Protein AF-A0A9P8F0N5-F1 (afdb_monomer_lite)

Radius of gyration: 27.45 Å; chains: 1; bounding box: 75×26×81 Å

Foldseek 3Di:
DVVVVDDDDDDDDDDPDPDDDDDPPFDKDKDKDWDADPVVRDIDIFIFDIDGVVLVVLLVQDDQDPVCNVSHDPVQVVCVVVVHDRVNVVSVVVVVVRCCVRVVVRVVVVVCVVVVNPVDPPCPVVVVVVVVVVVVVVVVVVPD

Secondary structure (DSSP, 8-state):
-HHHHSPPPP---------PPPPTT--EE--EEEEEETTTTEEEEEEPPPEEHHHHHHHHSPPPBTTBGGGS-HHHHHHHHTTPPPHHHHHHHHHHHHHHHHHHHHHHHHHHHHTTTTSS-TTHHHHHHHHHHHHHHHHHTT--

Sequence (144 aa):
AAKELFAAGPKPDEPKSDVVEPDADEETTLFAIYLHDPIHSLSFSSLSQSFPAQWAQWLDASSPNPEDPDTLPDSIREIVESGGIDPREWVSEWIQDTLNLAIGVVAQRYVAKRMGVGEGGIGKGKARQRAEETDAAGEAARAI

InterPro domains:
  IPR018814 Maintenance of telomere capping protein 1 [PF10310] (3-117)
  IPR018814 Maintenance of telomere capping protein 1 [PTHR28265] (16-143)

Structure (mmCIF, N/CA/C/O backbone):
data_AF-A0A9P8F0N5-F1
#
_entry.id   AF-A0A9P8F0N5-F1
#
loop_
_atom_site.group_PDB
_atom_site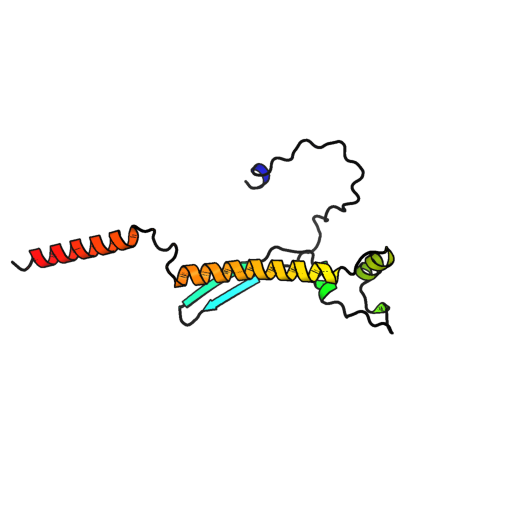.id
_atom_site.type_symbol
_atom_site.label_atom_id
_atom_site.label_alt_id
_atom_site.label_comp_id
_atom_site.label_asym_id
_atom_site.label_entity_id
_atom_site.label_seq_id
_atom_site.pdbx_PDB_ins_code
_atom_site.Cartn_x
_atom_site.Cartn_y
_atom_site.Cartn_z
_atom_site.occupancy
_atom_site.B_iso_or_equiv
_atom_site.auth_seq_id
_atom_site.auth_comp_id
_atom_site.auth_asym_id
_atom_site.auth_atom_id
_atom_site.pdbx_PDB_model_num
ATOM 1 N N . ALA A 1 1 ? 22.846 1.679 10.434 1.00 48.09 1 ALA A N 1
ATOM 2 C CA . ALA A 1 1 ? 22.717 2.631 9.310 1.00 48.09 1 ALA A CA 1
ATOM 3 C C . ALA A 1 1 ? 21.500 3.543 9.486 1.00 48.09 1 ALA A C 1
ATOM 5 O O . ALA A 1 1 ? 21.705 4.693 9.825 1.00 48.09 1 ALA A O 1
ATOM 6 N N . ALA A 1 2 ? 20.251 3.064 9.372 1.00 44.72 2 ALA A N 1
ATOM 7 C CA . ALA A 1 2 ? 19.064 3.933 9.503 1.00 44.72 2 ALA A CA 1
ATOM 8 C C . ALA A 1 2 ? 18.907 4.599 10.888 1.00 44.72 2 ALA A C 1
ATOM 10 O O . ALA A 1 2 ? 18.559 5.769 10.973 1.00 44.72 2 ALA A O 1
ATOM 11 N N . LYS A 1 3 ? 19.240 3.888 11.973 1.00 49.31 3 LYS A N 1
ATOM 12 C CA . LYS A 1 3 ? 19.121 4.400 13.352 1.00 49.31 3 LYS A CA 1
ATOM 13 C C . LYS A 1 3 ? 20.077 5.561 13.682 1.00 49.31 3 LYS A C 1
ATOM 15 O O . LYS A 1 3 ? 19.851 6.264 14.653 1.00 49.31 3 LYS A O 1
ATOM 20 N N . GLU A 1 4 ? 21.115 5.775 12.871 1.00 60.03 4 GLU A N 1
ATOM 21 C CA . GLU A 1 4 ? 22.050 6.905 13.020 1.00 60.03 4 GLU A CA 1
ATOM 22 C C . GLU A 1 4 ? 21.672 8.118 12.157 1.00 60.03 4 GLU A C 1
ATOM 24 O O . GLU A 1 4 ? 22.187 9.208 12.376 1.00 60.03 4 GLU A O 1
ATOM 29 N N . LEU A 1 5 ? 20.748 7.952 11.202 1.00 65.56 5 LEU A N 1
ATOM 30 C CA . LEU A 1 5 ? 20.188 9.063 10.421 1.00 65.56 5 LEU A CA 1
ATOM 31 C C . LEU A 1 5 ? 19.144 9.866 11.208 1.00 65.56 5 LEU A C 1
ATOM 33 O O . LEU A 1 5 ? 18.893 11.023 10.883 1.00 65.56 5 LEU A O 1
ATOM 37 N N . PHE A 1 6 ? 18.559 9.267 12.245 1.00 77.94 6 PHE A N 1
ATOM 38 C CA . PHE A 1 6 ? 17.530 9.883 13.073 1.00 77.94 6 PHE A CA 1
ATOM 39 C C . PHE A 1 6 ? 18.031 9.961 14.516 1.00 77.94 6 PHE A C 1
ATOM 41 O O . PHE A 1 6 ? 17.870 9.027 15.299 1.00 77.94 6 PHE A O 1
ATOM 48 N N . ALA A 1 7 ? 18.681 11.072 14.866 1.00 66.50 7 ALA A N 1
ATOM 49 C CA . ALA A 1 7 ? 19.023 11.355 16.253 1.00 66.50 7 ALA A CA 1
ATOM 50 C C . ALA A 1 7 ? 17.730 11.609 17.042 1.00 66.50 7 ALA A C 1
ATOM 52 O O . ALA A 1 7 ? 16.973 12.524 16.716 1.00 66.50 7 ALA A O 1
ATOM 53 N N . ALA A 1 8 ? 17.472 10.805 18.075 1.00 63.06 8 ALA A N 1
ATOM 54 C CA . ALA A 1 8 ? 16.405 11.098 19.022 1.00 63.06 8 ALA A CA 1
ATOM 55 C C . ALA A 1 8 ? 16.727 12.428 19.725 1.00 63.06 8 ALA A C 1
ATOM 57 O O . ALA A 1 8 ? 17.818 12.593 20.276 1.00 63.06 8 ALA A O 1
ATOM 58 N N . GLY A 1 9 ? 15.798 13.386 19.668 1.00 68.56 9 GLY A N 1
ATOM 59 C CA . GLY A 1 9 ? 15.908 14.638 20.415 1.00 68.56 9 GLY A CA 1
ATOM 60 C C . GLY A 1 9 ? 15.936 14.396 21.934 1.00 68.56 9 GLY A C 1
ATOM 61 O O . GLY A 1 9 ? 15.632 13.288 22.386 1.00 68.56 9 GLY A O 1
ATOM 62 N N . PRO A 1 10 ? 16.296 15.412 22.742 1.00 59.16 10 PRO A N 1
ATOM 63 C CA . PRO A 1 10 ? 16.250 15.297 24.196 1.00 59.16 10 PRO A CA 1
ATOM 64 C C . PRO A 1 10 ? 14.833 14.903 24.619 1.00 59.16 10 PRO A C 1
ATOM 66 O O . PRO A 1 10 ? 13.887 15.567 24.207 1.00 59.16 10 PRO A O 1
ATOM 69 N N . LYS A 1 11 ? 14.688 13.835 25.413 1.00 57.22 11 LYS A N 1
ATOM 70 C CA . LYS A 1 11 ? 13.396 13.433 25.980 1.00 57.22 11 LYS A CA 1
ATOM 71 C C . LYS A 1 11 ? 12.970 14.476 27.026 1.00 57.22 11 LYS A C 1
ATOM 73 O O . LYS A 1 11 ? 13.649 14.567 28.049 1.00 57.22 11 LYS A O 1
ATOM 78 N N . PRO A 1 12 ? 11.919 15.284 26.800 1.00 62.22 12 PRO A N 1
ATOM 79 C CA . PRO A 1 12 ? 11.275 15.996 27.898 1.00 62.22 12 PRO A CA 1
ATOM 80 C C . PRO A 1 12 ? 10.584 14.981 28.823 1.00 62.22 12 PRO A C 1
ATOM 82 O O . PRO A 1 12 ? 10.246 13.885 28.375 1.00 62.22 12 PRO A O 1
ATOM 85 N N . ASP A 1 13 ? 10.389 15.337 30.096 1.00 56.38 13 ASP A N 1
ATOM 86 C CA . ASP A 1 13 ? 9.621 14.530 31.053 1.00 56.38 13 ASP A CA 1
ATOM 87 C C . ASP A 1 13 ? 8.272 14.140 30.432 1.00 56.38 13 ASP A C 1
ATOM 89 O O . ASP A 1 13 ? 7.493 15.015 30.054 1.00 56.38 13 ASP A O 1
ATOM 93 N N . GLU A 1 14 ? 8.028 12.836 30.272 1.00 56.34 14 GLU A N 1
ATOM 94 C CA . GLU A 1 14 ? 6.855 12.300 29.579 1.00 56.34 14 GLU A CA 1
ATOM 95 C C . GLU A 1 14 ? 5.576 12.632 30.375 1.00 56.34 14 GLU A C 1
ATOM 97 O O . GLU A 1 14 ? 5.355 12.060 31.450 1.00 56.34 14 GLU A O 1
ATOM 102 N N . PRO A 1 15 ? 4.680 13.519 29.889 1.00 54.06 15 PRO A N 1
ATOM 103 C CA . PRO A 1 15 ? 3.287 13.426 30.300 1.00 54.06 15 PRO A CA 1
ATOM 104 C C . PRO A 1 15 ? 2.770 12.049 29.861 1.00 54.06 15 PRO A C 1
ATOM 106 O O . PRO A 1 15 ? 3.198 11.546 28.823 1.00 54.06 15 PRO A O 1
ATOM 109 N N . LYS A 1 16 ? 1.860 11.434 30.632 1.00 46.03 16 LYS A N 1
ATOM 110 C CA . LYS A 1 16 ? 1.188 10.187 30.228 1.00 46.03 16 LYS A CA 1
ATOM 111 C C . LYS A 1 16 ? 0.624 10.367 28.817 1.00 46.03 16 LYS A C 1
ATOM 113 O O . LYS A 1 16 ? -0.356 11.082 28.631 1.00 46.03 16 LYS A O 1
ATOM 118 N N . SER A 1 17 ? 1.299 9.773 27.844 1.00 48.44 17 SER A N 1
ATOM 119 C CA . SER A 1 17 ? 0.866 9.742 26.461 1.00 48.44 17 SER A CA 1
ATOM 120 C C . SER A 1 17 ? -0.279 8.740 26.371 1.00 48.44 17 SER A C 1
ATOM 122 O O . SER A 1 17 ? -0.088 7.578 26.710 1.00 48.44 17 SER A O 1
ATOM 124 N N . ASP A 1 18 ? -1.452 9.187 25.924 1.00 53.69 18 ASP A N 1
ATOM 125 C CA . ASP A 1 18 ? -2.570 8.306 25.536 1.00 53.69 18 ASP A CA 1
ATOM 126 C C . ASP A 1 18 ? -2.284 7.562 24.215 1.00 53.69 18 ASP A C 1
ATOM 128 O O . ASP A 1 18 ? -3.111 6.802 23.719 1.00 53.69 18 ASP A O 1
ATOM 132 N N . VAL A 1 19 ? -1.109 7.785 23.612 1.00 56.69 19 VAL A N 1
ATOM 133 C CA . VAL A 1 19 ? -0.673 7.061 22.418 1.00 56.69 19 VAL A CA 1
ATOM 134 C C . VAL A 1 19 ? -0.199 5.678 22.844 1.00 56.69 19 VAL A C 1
ATOM 136 O O . VAL A 1 19 ? 0.884 5.535 23.413 1.00 56.69 19 VAL A O 1
ATOM 139 N N . VAL A 1 20 ? -1.022 4.672 22.558 1.00 64.19 20 VAL A N 1
ATOM 140 C CA . VAL A 1 20 ? -0.644 3.260 22.646 1.00 64.19 20 VAL A CA 1
ATOM 141 C C . VAL A 1 20 ? 0.511 3.026 21.676 1.00 64.19 20 VAL A C 1
ATOM 143 O O . VAL A 1 20 ? 0.374 3.251 20.472 1.00 64.19 20 VAL A O 1
ATOM 146 N N . GLU A 1 21 ? 1.669 2.626 22.201 1.00 63.00 21 GLU A N 1
ATOM 147 C CA . GLU A 1 21 ? 2.768 2.186 21.347 1.00 63.00 21 GLU A CA 1
ATOM 148 C C . GLU A 1 21 ? 2.372 0.861 20.680 1.00 63.00 21 GLU A C 1
ATOM 150 O O . GLU A 1 21 ? 1.861 -0.026 21.369 1.00 63.00 21 GLU A O 1
ATOM 155 N N . PRO A 1 22 ? 2.575 0.722 19.358 1.00 58.31 22 PRO A N 1
ATOM 156 C CA . PRO A 1 22 ? 2.271 -0.521 18.665 1.00 58.31 22 PRO A CA 1
ATOM 157 C C . PRO A 1 22 ? 3.138 -1.646 19.234 1.00 58.31 22 PRO A C 1
ATOM 159 O O . PRO A 1 22 ? 4.349 -1.476 19.417 1.00 58.31 22 PRO A O 1
ATOM 162 N N . ASP A 1 23 ? 2.509 -2.782 19.530 1.00 66.81 23 ASP A N 1
ATOM 163 C CA . ASP A 1 23 ? 3.198 -3.945 20.077 1.00 66.81 23 ASP A CA 1
ATOM 164 C C . ASP A 1 23 ? 4.168 -4.503 19.024 1.00 66.81 23 ASP A C 1
ATOM 166 O O . ASP A 1 23 ? 3.846 -4.605 17.838 1.00 66.81 23 ASP A O 1
ATOM 170 N N . ALA A 1 24 ? 5.383 -4.862 19.440 1.00 60.47 24 ALA A N 1
ATOM 171 C CA . ALA A 1 24 ? 6.396 -5.390 18.529 1.00 60.47 24 ALA A CA 1
ATOM 172 C C . ALA A 1 24 ? 5.995 -6.753 17.932 1.00 60.47 24 ALA A C 1
ATOM 174 O O . ALA A 1 24 ? 6.539 -7.140 16.895 1.00 60.47 24 ALA A O 1
ATOM 175 N N . ASP A 1 25 ? 5.049 -7.444 18.574 1.00 68.62 25 ASP A N 1
ATOM 176 C CA . ASP A 1 25 ? 4.505 -8.735 18.153 1.00 68.62 25 ASP A CA 1
ATOM 177 C C . ASP A 1 25 ? 3.206 -8.613 17.323 1.00 68.62 25 ASP A C 1
ATOM 179 O O . ASP A 1 25 ? 2.579 -9.625 17.001 1.00 68.62 25 ASP A O 1
ATOM 183 N N . GLU A 1 26 ? 2.785 -7.398 16.955 1.00 80.25 26 GLU A N 1
ATOM 184 C CA . GLU A 1 26 ? 1.559 -7.183 16.183 1.00 80.25 26 GLU A CA 1
ATOM 185 C C . GLU A 1 26 ? 1.678 -7.754 14.755 1.00 80.25 26 GLU A C 1
ATOM 187 O O . GLU A 1 26 ? 2.622 -7.473 14.008 1.00 80.25 26 GLU A O 1
ATOM 192 N N . GLU A 1 27 ? 0.710 -8.587 14.357 1.00 90.94 27 GLU A N 1
ATOM 193 C CA . GLU A 1 27 ? 0.681 -9.193 13.024 1.00 90.94 27 GLU A CA 1
ATOM 194 C C . GLU A 1 27 ? 0.507 -8.109 11.950 1.00 90.94 27 GLU A C 1
ATOM 196 O O . GLU A 1 27 ? -0.348 -7.228 12.059 1.00 90.94 27 GLU A O 1
ATOM 201 N N . THR A 1 28 ? 1.299 -8.180 10.877 1.00 94.31 28 THR A N 1
ATOM 202 C CA . THR A 1 28 ? 1.278 -7.186 9.795 1.00 94.31 28 THR A CA 1
ATOM 203 C C . THR A 1 28 ? 0.952 -7.812 8.446 1.00 94.31 28 THR A C 1
ATOM 205 O O . THR A 1 28 ? 1.255 -8.970 8.169 1.00 94.31 28 THR A O 1
ATOM 208 N N . THR A 1 29 ? 0.335 -7.016 7.578 1.00 94.75 29 THR A N 1
ATOM 209 C CA . THR A 1 29 ? 0.018 -7.351 6.188 1.00 94.75 29 THR A CA 1
ATOM 210 C C . THR A 1 29 ? 0.728 -6.375 5.250 1.00 94.75 29 THR A C 1
ATOM 212 O O . THR A 1 29 ? 0.977 -5.223 5.600 1.00 94.75 29 THR A O 1
ATOM 215 N N . LEU A 1 30 ? 1.087 -6.827 4.048 1.00 97.12 30 LEU A N 1
ATOM 216 C CA . LEU A 1 30 ? 1.636 -5.984 2.983 1.00 97.12 30 LEU A CA 1
ATOM 217 C C . LEU A 1 30 ? 1.181 -6.483 1.613 1.00 97.12 30 LEU A C 1
ATOM 219 O O . LEU A 1 30 ? 0.829 -7.651 1.449 1.00 97.12 30 LEU A O 1
ATOM 223 N N . PHE A 1 31 ? 1.260 -5.617 0.606 1.00 97.44 31 PHE A N 1
ATOM 224 C CA . PHE A 1 31 ? 1.002 -5.976 -0.783 1.00 97.44 31 PHE A CA 1
ATOM 225 C C . PHE A 1 31 ? 2.308 -6.202 -1.546 1.00 97.44 31 PHE A C 1
ATOM 227 O O . PHE A 1 31 ? 3.235 -5.390 -1.493 1.00 97.44 31 PHE A O 1
ATOM 234 N N . ALA A 1 32 ? 2.355 -7.287 -2.320 1.00 98.00 32 ALA A N 1
ATOM 235 C CA . ALA A 1 32 ? 3.383 -7.514 -3.327 1.00 98.00 32 ALA A CA 1
ATOM 236 C C . ALA A 1 32 ? 2.852 -7.098 -4.705 1.00 98.00 32 ALA A C 1
ATOM 238 O O . ALA A 1 32 ? 1.860 -7.639 -5.189 1.00 98.00 32 ALA A O 1
ATOM 239 N N . ILE A 1 33 ? 3.519 -6.138 -5.346 1.00 98.06 33 ILE A N 1
ATOM 240 C CA . ILE A 1 33 ? 3.137 -5.604 -6.654 1.00 98.06 33 ILE A CA 1
ATOM 241 C C . ILE A 1 33 ? 4.106 -6.164 -7.692 1.00 98.06 33 ILE A C 1
ATOM 243 O O . ILE A 1 33 ? 5.323 -6.017 -7.555 1.00 98.06 33 ILE A O 1
ATOM 247 N N . TYR A 1 34 ? 3.569 -6.764 -8.756 1.00 97.88 34 TYR A N 1
ATOM 248 C CA . TYR A 1 34 ? 4.340 -7.274 -9.887 1.00 97.88 34 TYR A CA 1
ATOM 249 C C . TYR A 1 34 ? 3.755 -6.770 -11.206 1.00 97.88 34 TYR A C 1
ATOM 251 O O . TYR A 1 34 ? 2.572 -6.955 -11.481 1.00 97.88 34 TYR A O 1
ATOM 259 N N . LEU A 1 35 ? 4.596 -6.147 -12.029 1.00 97.69 35 LEU A N 1
ATOM 260 C CA . LEU A 1 35 ? 4.273 -5.750 -13.394 1.00 97.69 35 LEU A CA 1
ATOM 261 C C . LEU A 1 35 ? 5.105 -6.591 -14.350 1.00 97.69 35 LEU A C 1
ATOM 263 O O . LEU A 1 35 ? 6.334 -6.605 -14.253 1.00 97.69 35 LEU A O 1
ATOM 267 N N . HIS A 1 36 ? 4.434 -7.234 -15.302 1.00 97.31 36 HIS A N 1
ATOM 268 C CA . HIS A 1 36 ? 5.068 -7.979 -16.380 1.00 97.31 36 HIS A CA 1
ATOM 269 C C . HIS A 1 36 ? 4.556 -7.502 -17.738 1.00 97.31 36 HIS A C 1
ATOM 271 O O . HIS A 1 36 ? 3.359 -7.542 -18.011 1.00 97.31 36 HIS A O 1
ATOM 277 N N . ASP A 1 37 ? 5.483 -7.062 -18.585 1.00 96.50 37 ASP A N 1
ATOM 278 C CA . ASP A 1 37 ? 5.246 -6.690 -19.973 1.00 96.50 37 ASP A CA 1
ATOM 279 C C . ASP A 1 37 ? 5.933 -7.713 -20.897 1.00 96.50 37 ASP A C 1
ATOM 281 O O . ASP A 1 37 ? 7.155 -7.652 -21.089 1.00 96.50 37 ASP A O 1
ATOM 285 N N . PRO A 1 38 ? 5.176 -8.657 -21.486 1.00 96.69 38 PRO A N 1
ATOM 286 C CA . PRO A 1 38 ? 5.736 -9.686 -22.356 1.00 96.69 38 PRO A CA 1
ATOM 287 C C . PRO A 1 38 ? 6.164 -9.142 -23.726 1.00 96.69 38 PRO A C 1
ATOM 289 O O . PRO A 1 38 ? 7.032 -9.732 -24.364 1.00 96.69 38 PRO A O 1
ATOM 292 N N . ILE A 1 39 ? 5.603 -8.015 -24.179 1.00 96.38 39 ILE A N 1
ATOM 293 C CA . ILE A 1 39 ? 5.916 -7.427 -25.491 1.00 96.38 39 ILE A CA 1
ATOM 294 C C . ILE A 1 39 ? 7.337 -6.868 -25.475 1.00 96.38 39 ILE A C 1
ATOM 296 O O . ILE A 1 39 ? 8.093 -7.037 -26.430 1.00 96.38 39 ILE A O 1
ATOM 300 N N . HIS A 1 40 ? 7.715 -6.228 -24.370 1.00 92.19 40 HIS A N 1
ATOM 301 C CA . HIS A 1 40 ? 9.033 -5.616 -24.214 1.00 92.19 40 HIS A CA 1
ATOM 302 C C . HIS A 1 40 ? 9.975 -6.421 -23.312 1.00 92.19 40 HIS A C 1
ATOM 304 O O . HIS A 1 40 ? 11.089 -5.970 -23.050 1.00 92.19 40 HIS A O 1
ATOM 310 N N . SER A 1 41 ? 9.551 -7.607 -22.855 1.00 93.88 41 SER A N 1
ATOM 311 C CA . SER A 1 41 ? 10.311 -8.473 -21.941 1.00 93.88 41 SER A CA 1
ATOM 312 C C . SER A 1 41 ? 10.792 -7.733 -20.685 1.00 93.88 41 SER A C 1
ATOM 314 O O . SER A 1 41 ? 11.927 -7.899 -20.238 1.00 93.88 41 SER A O 1
ATOM 316 N N . LEU A 1 42 ? 9.929 -6.880 -20.127 1.00 93.00 42 LEU A N 1
ATOM 317 C CA . LEU A 1 42 ? 10.212 -6.119 -18.915 1.00 93.00 42 LEU A CA 1
ATOM 318 C C . LEU A 1 42 ? 9.410 -6.677 -17.742 1.00 93.00 42 LEU A C 1
ATOM 320 O O . LEU A 1 42 ? 8.221 -6.967 -17.869 1.00 93.00 42 LEU A O 1
ATOM 324 N N . SER A 1 43 ? 10.053 -6.763 -16.581 1.00 96.31 43 SER A N 1
ATOM 325 C CA . SER A 1 43 ? 9.390 -7.125 -15.332 1.00 96.31 43 SER A CA 1
ATOM 326 C C . SER A 1 43 ? 9.891 -6.255 -14.192 1.00 96.31 43 SER A C 1
ATOM 328 O O . SER A 1 43 ? 11.090 -5.995 -14.067 1.00 96.31 43 SER A O 1
ATOM 330 N N . PHE A 1 44 ? 8.967 -5.824 -13.344 1.00 96.81 44 PHE A N 1
ATOM 331 C CA . PHE A 1 44 ? 9.244 -4.975 -12.196 1.00 96.81 44 PHE A CA 1
ATOM 332 C C . PHE A 1 44 ? 8.426 -5.444 -11.001 1.00 96.81 44 PHE A C 1
ATOM 334 O O . PHE A 1 44 ? 7.283 -5.866 -11.147 1.00 96.81 44 PHE A O 1
ATOM 341 N N . SER A 1 45 ? 9.008 -5.338 -9.812 1.00 97.56 45 SER A N 1
ATOM 342 C CA . SER A 1 45 ? 8.327 -5.630 -8.556 1.00 97.56 45 SER A CA 1
ATOM 343 C C . SER A 1 45 ? 8.596 -4.558 -7.510 1.00 97.56 45 SER A C 1
ATOM 345 O O . SER A 1 45 ? 9.639 -3.891 -7.539 1.00 97.56 45 SER A O 1
ATOM 347 N N . SER A 1 46 ? 7.645 -4.408 -6.594 1.00 97.25 46 SER A N 1
ATOM 348 C CA . SER A 1 46 ? 7.765 -3.617 -5.371 1.00 97.25 46 SER A CA 1
ATOM 349 C C . SER A 1 46 ? 6.961 -4.273 -4.253 1.00 97.25 46 SER A C 1
ATOM 351 O O . SER A 1 46 ? 6.013 -5.011 -4.518 1.00 97.25 46 SER A O 1
ATOM 353 N N . LEU A 1 47 ? 7.330 -3.978 -3.011 1.00 98.00 47 LEU A N 1
ATOM 354 C CA . LEU A 1 47 ? 6.504 -4.251 -1.838 1.00 98.00 47 LEU A CA 1
ATOM 355 C C . LEU A 1 47 ? 5.908 -2.927 -1.360 1.00 98.00 47 LEU A C 1
ATOM 357 O O . LEU A 1 47 ? 6.553 -1.883 -1.495 1.00 98.00 47 LEU A O 1
ATOM 361 N N . SER A 1 48 ? 4.683 -2.959 -0.845 1.00 97.88 48 SER A N 1
ATOM 362 C CA . SER A 1 48 ? 4.119 -1.819 -0.127 1.00 97.88 48 SER A CA 1
ATOM 363 C C . SER A 1 48 ? 4.752 -1.675 1.258 1.00 97.88 48 SER A C 1
ATOM 365 O O . SER A 1 48 ? 5.425 -2.585 1.746 1.00 97.88 48 SER A O 1
ATOM 367 N N . GLN A 1 49 ? 4.505 -0.541 1.917 1.00 95.75 49 GLN A N 1
ATOM 368 C CA . GLN A 1 49 ? 4.676 -0.476 3.365 1.00 95.75 49 GLN A CA 1
ATOM 369 C C . GLN A 1 49 ? 3.749 -1.515 4.020 1.00 95.75 49 GLN A C 1
ATOM 371 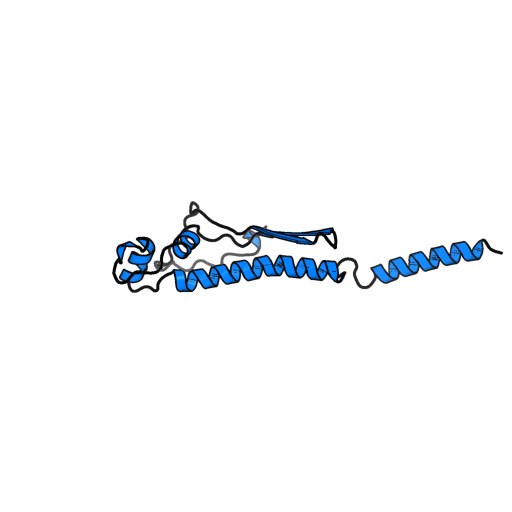O O . GLN A 1 49 ? 2.642 -1.755 3.526 1.00 95.75 49 GLN A O 1
ATOM 376 N N . SER A 1 50 ? 4.229 -2.167 5.078 1.00 95.50 50 SER A N 1
ATOM 377 C CA . SER A 1 50 ? 3.408 -3.052 5.900 1.00 95.50 50 SER A CA 1
ATOM 378 C C . SER A 1 50 ? 2.477 -2.239 6.793 1.00 95.50 50 SER A C 1
ATOM 380 O O . SER A 1 50 ? 2.861 -1.178 7.283 1.00 95.50 50 SER A O 1
ATOM 382 N N . PHE A 1 51 ? 1.286 -2.762 7.041 1.00 94.38 51 PHE A N 1
ATOM 383 C CA . PHE A 1 51 ? 0.274 -2.176 7.915 1.00 94.38 51 PHE A CA 1
ATOM 384 C C . PHE A 1 51 ? -0.265 -3.246 8.880 1.00 94.38 51 PHE A C 1
ATOM 386 O O . PHE A 1 51 ? -0.088 -4.439 8.606 1.00 94.38 51 PHE A O 1
ATOM 393 N N . PRO A 1 52 ? -0.892 -2.865 10.006 1.00 94.50 52 PRO A N 1
ATOM 394 C CA . PRO A 1 52 ? -1.459 -3.828 10.949 1.00 94.50 52 PRO A CA 1
ATOM 395 C C . PRO A 1 52 ? -2.469 -4.757 10.270 1.00 94.50 52 PRO A C 1
ATOM 397 O O . PRO A 1 52 ? -3.337 -4.301 9.525 1.00 94.50 52 PRO A O 1
ATOM 400 N N . ALA A 1 53 ? -2.399 -6.062 10.530 1.00 93.44 53 ALA A N 1
ATOM 401 C CA . ALA A 1 53 ? -3.326 -7.036 9.948 1.00 93.44 53 ALA A CA 1
ATOM 402 C C . ALA A 1 53 ? -4.785 -6.752 10.345 1.00 93.44 53 ALA A C 1
ATOM 404 O O . ALA A 1 53 ? -5.705 -6.996 9.563 1.00 93.44 53 ALA A O 1
ATOM 405 N N . GLN A 1 54 ? -4.993 -6.150 11.518 1.00 92.94 54 GLN A N 1
ATOM 406 C CA . GLN A 1 54 ? -6.304 -5.706 11.982 1.00 92.94 54 GLN A CA 1
ATOM 407 C C . GLN A 1 54 ? -6.974 -4.723 11.005 1.00 92.94 54 GLN A C 1
ATOM 409 O O . GLN A 1 54 ? -8.188 -4.770 10.827 1.00 92.94 54 GLN A O 1
ATOM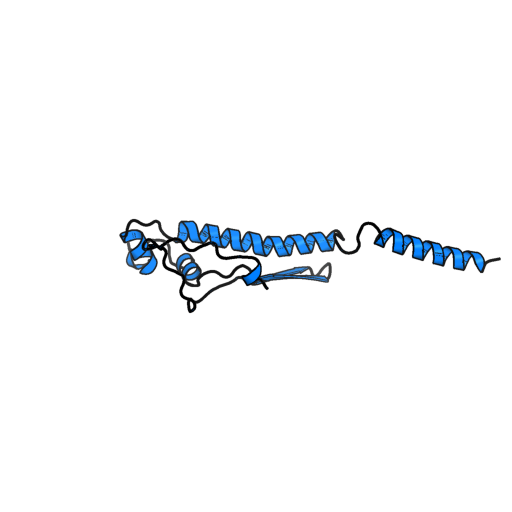 414 N N . TRP A 1 55 ? -6.204 -3.884 10.304 1.00 94.69 55 TRP A N 1
ATOM 415 C CA . TRP A 1 55 ? -6.757 -2.952 9.316 1.00 94.69 55 TRP A CA 1
ATOM 416 C C . TRP A 1 55 ? -7.375 -3.687 8.123 1.00 94.69 55 TRP A C 1
ATOM 418 O O . TRP A 1 55 ? -8.439 -3.291 7.651 1.00 94.69 55 TRP A O 1
ATOM 428 N N . ALA A 1 56 ? -6.753 -4.781 7.664 1.00 92.81 56 ALA A N 1
ATOM 429 C CA . ALA A 1 56 ? -7.340 -5.633 6.628 1.00 92.81 56 ALA A CA 1
ATOM 430 C C . ALA A 1 56 ? -8.646 -6.270 7.121 1.00 92.81 56 ALA A C 1
ATOM 432 O O . ALA A 1 56 ? -9.662 -6.201 6.437 1.00 92.81 56 ALA A O 1
ATOM 433 N N . GLN A 1 57 ? -8.641 -6.805 8.346 1.00 91.62 57 GLN A N 1
ATOM 434 C CA . GLN A 1 57 ? -9.822 -7.425 8.955 1.00 91.62 57 GLN A CA 1
ATOM 435 C C . GLN A 1 57 ? -10.983 -6.434 9.107 1.00 91.62 57 GLN A C 1
ATOM 437 O O . GLN A 1 57 ? -12.137 -6.797 8.895 1.00 91.62 57 GLN A O 1
ATOM 442 N N . TRP A 1 58 ? -10.693 -5.174 9.449 1.00 93.00 58 TRP A N 1
ATOM 443 C CA . TRP A 1 58 ? -11.702 -4.121 9.498 1.00 93.00 58 TRP A CA 1
ATOM 444 C C . TRP A 1 58 ? -12.289 -3.823 8.122 1.00 93.00 58 TRP A C 1
ATOM 446 O O . TRP A 1 58 ? -13.503 -3.691 8.016 1.00 93.00 58 TRP A O 1
ATOM 456 N N . LEU A 1 59 ? -11.474 -3.739 7.069 1.00 91.62 59 LEU A N 1
ATOM 457 C CA . LEU A 1 59 ? -11.987 -3.518 5.712 1.00 91.62 59 LEU A CA 1
ATOM 458 C C . LEU A 1 59 ? -12.811 -4.699 5.180 1.00 91.62 59 LEU A C 1
ATOM 460 O O . LEU A 1 59 ? -13.775 -4.474 4.451 1.00 91.62 59 LEU A O 1
ATOM 464 N N . ASP A 1 60 ? -12.463 -5.926 5.567 1.00 89.44 60 ASP A N 1
ATOM 465 C CA . ASP A 1 60 ? -13.203 -7.139 5.198 1.00 89.44 60 ASP A CA 1
ATOM 466 C C . ASP A 1 60 ? -14.508 -7.310 5.999 1.00 89.44 60 ASP A C 1
ATOM 468 O O . ASP A 1 60 ? -15.377 -8.108 5.629 1.00 89.44 60 ASP A O 1
ATOM 472 N N . ALA A 1 61 ? -14.673 -6.569 7.098 1.00 87.19 61 ALA A N 1
ATOM 473 C CA . ALA A 1 61 ? -15.871 -6.631 7.918 1.00 87.19 61 ALA A CA 1
ATOM 474 C C . ALA A 1 61 ? -17.100 -6.110 7.160 1.00 87.19 61 ALA A C 1
ATOM 476 O O . ALA A 1 61 ? -17.067 -5.069 6.497 1.00 87.19 61 ALA A O 1
ATOM 477 N N . SER A 1 62 ? -18.227 -6.806 7.328 1.00 77.94 62 SER A N 1
ATOM 478 C CA . SER A 1 62 ? -19.494 -6.428 6.696 1.00 77.94 62 SER A CA 1
ATOM 479 C C . SER A 1 62 ? -19.912 -5.002 7.070 1.00 77.94 62 SER A C 1
ATOM 481 O O . SER A 1 62 ? -19.634 -4.507 8.169 1.00 77.94 62 SER A O 1
ATOM 483 N N . SER A 1 63 ? -20.589 -4.315 6.146 1.00 73.56 63 SER A N 1
ATOM 484 C CA . SER A 1 63 ? -21.170 -3.002 6.432 1.00 73.56 63 SER A CA 1
ATOM 485 C C . SER A 1 63 ? -22.129 -3.093 7.625 1.00 73.56 63 SER A C 1
ATOM 487 O O . SER A 1 63 ? -22.771 -4.132 7.793 1.00 73.56 63 SER A O 1
ATOM 489 N N . PRO A 1 64 ? -22.245 -2.034 8.449 1.00 68.06 64 PRO A N 1
ATOM 490 C CA . PRO A 1 64 ? -23.161 -2.041 9.582 1.00 68.06 64 PRO A CA 1
ATOM 491 C C . PRO A 1 64 ? -24.578 -2.321 9.080 1.00 68.06 64 PRO A C 1
ATOM 493 O O . PRO A 1 64 ? -25.098 -1.559 8.261 1.00 68.06 64 PRO A O 1
ATOM 496 N N . ASN A 1 65 ? -25.197 -3.405 9.544 1.00 71.81 65 ASN A N 1
ATOM 497 C CA . ASN A 1 65 ? -26.610 -3.637 9.299 1.00 71.81 65 ASN A CA 1
ATOM 498 C C . ASN A 1 65 ? -27.411 -2.985 10.439 1.00 71.81 65 ASN A C 1
ATOM 500 O O . ASN A 1 65 ? -27.246 -3.389 11.588 1.00 71.81 65 ASN A O 1
ATOM 504 N N . PRO A 1 66 ? -28.293 -2.003 10.170 1.00 67.94 66 PRO A N 1
ATOM 505 C CA . PRO A 1 66 ? -29.122 -1.392 11.211 1.00 67.94 66 PRO A CA 1
ATOM 506 C C . PRO A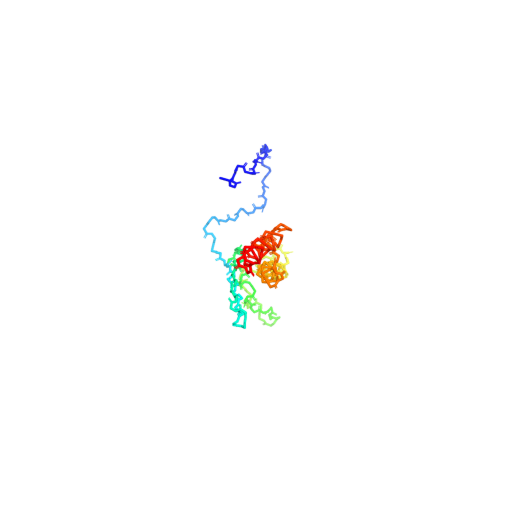 1 66 ? -30.028 -2.395 11.940 1.00 67.94 66 PRO A C 1
ATOM 508 O O . PRO A 1 66 ? -30.432 -2.142 13.071 1.00 67.94 66 PRO A O 1
ATOM 511 N N . GLU A 1 67 ? -30.361 -3.514 11.289 1.00 72.81 67 GLU A N 1
ATOM 512 C CA . GLU A 1 67 ? -31.186 -4.584 11.862 1.00 72.81 67 GLU A CA 1
ATOM 513 C C . GLU A 1 67 ? -30.366 -5.641 12.619 1.00 72.81 67 GLU A C 1
ATOM 515 O O . GLU A 1 67 ? -30.944 -6.431 13.362 1.00 72.81 67 GLU A O 1
ATOM 520 N N . ASP A 1 68 ? -29.040 -5.646 12.452 1.00 68.50 68 ASP A N 1
ATOM 521 C CA . ASP A 1 68 ? -28.127 -6.599 13.085 1.00 68.50 68 ASP A CA 1
ATOM 522 C C . ASP A 1 68 ? -26.785 -5.916 13.438 1.00 68.50 68 ASP A C 1
ATOM 524 O O . ASP A 1 68 ? -25.812 -5.996 12.684 1.00 68.50 68 ASP A O 1
ATOM 528 N N . PRO A 1 69 ? -26.722 -5.185 14.567 1.00 63.78 69 PRO A N 1
ATOM 529 C CA . PRO A 1 69 ? -25.505 -4.507 15.019 1.00 63.78 69 PRO A CA 1
ATOM 530 C C . PRO A 1 69 ? -24.390 -5.472 15.469 1.00 63.78 69 PRO A C 1
ATOM 532 O O . PRO A 1 69 ? -23.257 -5.036 15.708 1.00 63.78 69 PRO A O 1
ATOM 535 N N . ASP A 1 70 ? -24.669 -6.777 15.550 1.00 69.00 70 ASP A N 1
ATOM 536 C CA . ASP A 1 70 ? -23.684 -7.796 15.917 1.00 69.00 70 ASP A CA 1
ATOM 537 C C . ASP A 1 70 ? -22.756 -8.175 14.747 1.00 69.00 70 ASP A C 1
ATOM 539 O O . ASP A 1 70 ? -21.776 -8.891 14.942 1.00 69.00 70 ASP A O 1
ATOM 543 N N . THR A 1 71 ? -22.987 -7.645 13.539 1.00 76.94 71 THR A N 1
ATOM 544 C CA . THR A 1 71 ? -22.146 -7.927 12.362 1.00 76.94 71 THR A CA 1
ATOM 545 C C . THR A 1 71 ? -20.790 -7.217 12.369 1.00 76.94 71 THR A C 1
ATOM 547 O O . THR A 1 71 ? -19.943 -7.518 11.525 1.00 76.94 71 THR A O 1
ATOM 550 N N . LEU A 1 72 ? -20.581 -6.241 13.260 1.00 82.19 72 LEU A N 1
ATOM 551 C CA . LEU A 1 72 ? -19.319 -5.506 13.362 1.00 82.19 72 LEU A CA 1
ATOM 552 C C . LEU A 1 72 ? -18.349 -6.193 14.338 1.00 82.19 72 LEU A C 1
ATOM 554 O O . LEU A 1 72 ? -18.771 -6.599 15.420 1.00 82.19 72 LEU A O 1
ATOM 558 N N . PRO A 1 73 ? -17.045 -6.269 14.007 1.00 88.31 73 PRO A N 1
ATOM 559 C CA . PRO A 1 73 ? -16.016 -6.716 14.939 1.00 88.31 73 PRO A CA 1
ATOM 560 C C . PRO A 1 73 ? -16.024 -5.908 16.240 1.00 88.31 73 PRO A C 1
ATOM 562 O O . PRO A 1 73 ? -16.171 -4.682 16.206 1.00 88.31 73 PRO A O 1
ATOM 565 N N . ASP A 1 74 ? -15.767 -6.576 17.367 1.00 88.75 74 ASP A N 1
ATOM 566 C CA . ASP A 1 74 ? -15.793 -5.959 18.702 1.00 88.75 74 ASP A CA 1
ATOM 567 C C . ASP A 1 74 ? -14.878 -4.732 18.802 1.00 88.75 74 ASP A C 1
ATOM 569 O O . ASP A 1 74 ? -15.275 -3.712 19.356 1.00 88.75 74 ASP A O 1
ATOM 573 N N . SER A 1 75 ? -13.702 -4.770 18.167 1.00 89.38 75 SER A N 1
ATOM 574 C CA . SER A 1 75 ? -12.773 -3.634 18.140 1.00 89.38 75 SER A CA 1
ATOM 575 C C . SER A 1 75 ? -13.343 -2.396 17.438 1.00 89.38 75 SER A C 1
ATOM 577 O O . SER A 1 75 ? -13.034 -1.276 17.825 1.00 89.38 75 SER A O 1
ATOM 579 N N . ILE A 1 76 ? -14.165 -2.574 16.394 1.00 89.75 76 ILE A N 1
ATOM 580 C CA . ILE A 1 76 ? -14.834 -1.445 15.725 1.00 89.75 76 ILE A CA 1
ATOM 581 C C . ILE A 1 76 ? -15.935 -0.902 16.636 1.00 89.75 76 ILE A C 1
ATOM 583 O O . ILE A 1 76 ? -16.063 0.312 16.788 1.00 89.75 76 ILE A O 1
ATOM 587 N N . ARG A 1 77 ? -16.709 -1.799 17.262 1.00 88.62 77 ARG A N 1
ATOM 588 C CA . ARG A 1 77 ? -17.793 -1.427 18.174 1.00 88.62 77 ARG A CA 1
ATOM 589 C C . ARG A 1 77 ? -17.268 -0.614 19.356 1.00 88.62 77 ARG A C 1
ATOM 591 O O . ARG A 1 77 ? -17.799 0.457 19.616 1.00 88.62 77 ARG A O 1
ATOM 598 N N . GLU A 1 78 ? -16.197 -1.066 20.002 1.00 89.88 78 GLU A N 1
ATOM 599 C CA . GLU A 1 78 ? -15.575 -0.378 21.139 1.00 89.88 78 GLU A CA 1
ATOM 600 C C . GLU A 1 78 ? -15.116 1.045 20.777 1.00 89.88 78 GLU A C 1
ATOM 602 O O . GLU A 1 78 ? -15.401 2.003 21.502 1.00 89.88 78 GLU A O 1
ATOM 607 N N . ILE A 1 79 ? -14.473 1.214 19.614 1.00 88.75 79 ILE A N 1
ATOM 608 C CA . ILE A 1 79 ? -14.055 2.534 19.118 1.00 88.75 79 ILE A CA 1
ATOM 609 C C . ILE A 1 79 ? -15.274 3.446 18.936 1.00 88.75 79 ILE A C 1
ATOM 611 O O . ILE A 1 79 ? -15.261 4.581 19.408 1.00 88.75 79 ILE A O 1
ATOM 615 N N . VAL A 1 80 ? -16.345 2.961 18.307 1.00 88.06 80 VAL A N 1
ATOM 616 C CA . VAL A 1 80 ? -17.552 3.766 18.058 1.00 88.06 80 VAL A CA 1
ATOM 617 C C . VAL A 1 80 ? -18.311 4.075 19.356 1.00 88.06 80 VAL A C 1
ATOM 619 O O . VAL A 1 80 ? -18.732 5.212 19.568 1.00 88.06 80 VAL A O 1
ATOM 622 N N . GLU A 1 81 ? -18.452 3.106 20.261 1.00 89.12 81 GLU A N 1
ATOM 623 C CA . GLU A 1 81 ? -19.127 3.269 21.558 1.00 89.12 81 GLU A CA 1
ATOM 624 C C . GLU A 1 81 ? -18.395 4.247 22.485 1.00 89.12 81 GLU A C 1
ATOM 626 O O . GLU A 1 81 ? -19.036 4.970 23.250 1.00 89.12 81 GLU A O 1
ATOM 631 N N . SER A 1 82 ? -17.066 4.338 22.373 1.00 91.69 82 SER A N 1
ATOM 632 C CA . SER A 1 82 ? -16.267 5.361 23.063 1.00 91.69 82 SER A CA 1
ATOM 633 C C . SER A 1 82 ? -16.410 6.774 22.463 1.00 91.69 82 SER A C 1
ATOM 635 O O . SER A 1 82 ? -15.812 7.726 22.967 1.00 91.69 82 SER A O 1
ATOM 637 N N . GLY A 1 83 ? -17.238 6.938 21.423 1.00 89.94 83 GLY A N 1
ATOM 638 C CA . GLY A 1 83 ? -17.461 8.197 20.709 1.00 89.94 83 GLY A CA 1
ATOM 639 C C . GLY A 1 83 ? -16.487 8.437 19.552 1.00 89.94 83 GLY A C 1
ATOM 640 O O . GLY A 1 83 ? -16.430 9.552 19.029 1.00 89.94 83 GLY A O 1
ATOM 641 N N . GLY A 1 84 ? -15.711 7.422 19.170 1.00 88.38 84 GLY A N 1
ATOM 642 C CA . GLY A 1 84 ? -14.805 7.449 18.028 1.00 88.38 84 GLY A CA 1
ATOM 643 C C . GLY A 1 84 ? -15.514 7.290 16.680 1.00 88.38 84 GLY A C 1
ATOM 644 O O . GLY A 1 84 ? -16.696 6.961 16.590 1.00 88.38 84 GLY A O 1
ATOM 645 N N . ILE A 1 85 ? -14.759 7.538 15.610 1.00 89.44 85 ILE A N 1
ATOM 646 C CA . ILE A 1 85 ? -15.200 7.360 14.220 1.00 89.44 85 ILE A CA 1
ATOM 647 C C . ILE A 1 85 ? -14.890 5.922 13.786 1.00 89.44 85 ILE A C 1
ATOM 649 O O . ILE A 1 85 ? -13.868 5.367 14.197 1.00 89.44 85 ILE A O 1
ATOM 653 N N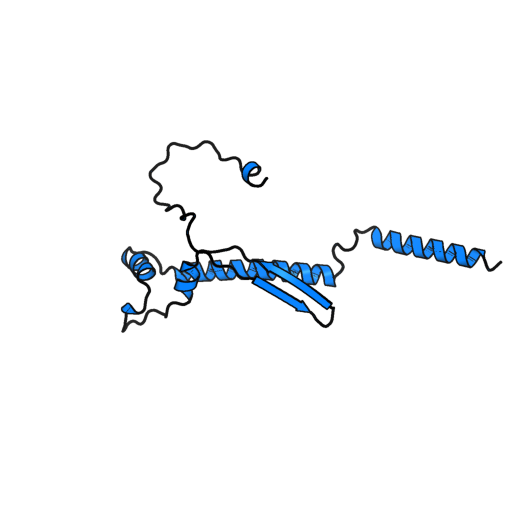 . ASP A 1 86 ? -15.750 5.328 12.953 1.00 90.56 86 ASP A N 1
ATOM 654 C CA . ASP A 1 86 ? -15.520 3.996 12.384 1.00 90.56 86 ASP A CA 1
ATOM 655 C C . ASP A 1 86 ? -14.141 3.945 11.702 1.00 90.56 86 ASP A C 1
ATOM 657 O O . ASP A 1 86 ? -13.870 4.732 10.786 1.00 90.56 86 ASP A O 1
ATOM 661 N N . PRO A 1 87 ? -13.246 3.032 12.119 1.00 92.81 87 PRO A N 1
ATOM 662 C CA . PRO A 1 87 ? -11.879 3.049 11.645 1.00 92.81 87 PRO A CA 1
ATOM 663 C C . PRO A 1 87 ? -11.737 2.762 10.151 1.00 92.81 87 PRO A C 1
ATOM 665 O O . PRO A 1 87 ? -10.747 3.163 9.541 1.00 92.81 87 PRO A O 1
ATOM 668 N N . ARG A 1 88 ? -12.733 2.128 9.522 1.00 91.94 88 ARG A N 1
ATOM 669 C CA . ARG A 1 88 ? -12.718 1.846 8.081 1.00 91.94 88 ARG A CA 1
ATOM 670 C C . ARG A 1 88 ? -12.669 3.119 7.241 1.00 91.94 88 ARG A C 1
ATOM 672 O O . ARG A 1 88 ? -12.092 3.092 6.152 1.00 91.94 88 ARG A O 1
ATOM 679 N N . GLU A 1 89 ? -13.227 4.223 7.741 1.00 90.94 89 GLU A N 1
ATOM 680 C CA . GLU A 1 89 ? -13.248 5.498 7.021 1.00 90.94 89 GLU A CA 1
ATOM 681 C C . GLU A 1 89 ? -11.830 6.000 6.742 1.00 90.94 89 GLU A C 1
ATOM 683 O O . GLU A 1 89 ? -11.507 6.301 5.596 1.00 90.94 89 GLU A O 1
ATOM 688 N N . TRP A 1 90 ? -10.952 5.996 7.747 1.00 93.44 90 TRP A N 1
ATOM 689 C CA . TRP A 1 90 ? -9.572 6.451 7.575 1.00 93.44 90 TRP A CA 1
ATOM 690 C C . TRP A 1 90 ? -8.629 5.332 7.113 1.00 93.44 90 TRP A C 1
ATOM 692 O O . TRP A 1 90 ? -7.705 5.592 6.343 1.00 93.44 90 TRP A O 1
ATOM 702 N N . VAL A 1 91 ? -8.856 4.076 7.514 1.00 95.19 91 VAL A N 1
ATOM 703 C CA . VAL A 1 91 ? -8.025 2.939 7.073 1.00 95.19 91 VAL A CA 1
ATOM 704 C C . VAL A 1 91 ? -8.086 2.750 5.559 1.00 95.19 91 VAL A C 1
ATOM 706 O O . VAL A 1 91 ? -7.065 2.449 4.936 1.00 95.19 91 VAL A O 1
ATOM 709 N N . SER A 1 92 ? -9.262 2.940 4.954 1.00 94.94 92 SER A N 1
ATOM 710 C CA . SER A 1 92 ? -9.427 2.799 3.504 1.00 94.94 92 SER A CA 1
ATOM 711 C C . SER A 1 92 ? -8.558 3.790 2.721 1.00 94.94 92 SER A C 1
ATOM 713 O O . SER A 1 92 ? -7.884 3.391 1.769 1.00 94.94 92 SER A O 1
ATOM 715 N N . GLU A 1 93 ? -8.496 5.047 3.167 1.00 95.81 93 GLU A N 1
ATOM 716 C CA . GLU A 1 93 ? -7.645 6.090 2.589 1.00 95.81 93 GLU A CA 1
ATOM 717 C C . GLU A 1 93 ? -6.160 5.731 2.725 1.00 95.81 93 GLU A C 1
ATOM 719 O O . GLU A 1 93 ? -5.421 5.729 1.739 1.00 95.81 93 GLU A O 1
ATOM 724 N N . TRP A 1 94 ? -5.731 5.315 3.920 1.00 96.19 94 TRP A N 1
ATOM 725 C CA . TRP A 1 94 ? -4.347 4.902 4.159 1.00 96.19 94 TRP A CA 1
ATOM 726 C C . TRP A 1 94 ? -3.908 3.727 3.279 1.00 96.19 94 TRP A C 1
ATOM 728 O O . TRP A 1 94 ? -2.795 3.722 2.736 1.00 96.19 94 TRP A O 1
ATOM 738 N N . ILE A 1 95 ? -4.768 2.720 3.116 1.00 96.12 95 ILE A N 1
ATOM 739 C CA . ILE A 1 95 ? -4.479 1.560 2.265 1.00 96.12 95 ILE A CA 1
ATOM 740 C C . ILE A 1 95 ? -4.460 1.961 0.787 1.00 96.12 95 ILE A C 1
ATOM 742 O O . ILE A 1 95 ? -3.582 1.512 0.041 1.00 96.12 95 ILE A O 1
ATOM 746 N N . GLN A 1 96 ? -5.362 2.847 0.363 1.00 96.81 96 GLN A N 1
ATOM 747 C CA . GLN A 1 96 ? -5.363 3.396 -0.989 1.00 96.81 96 GLN A CA 1
ATOM 748 C C . GLN A 1 96 ? -4.049 4.126 -1.300 1.00 96.81 96 GLN A C 1
ATOM 750 O O . GLN A 1 96 ? -3.436 3.869 -2.340 1.00 96.81 96 GLN A O 1
ATOM 755 N N . ASP A 1 97 ? -3.569 4.981 -0.402 1.00 97.62 97 ASP A N 1
ATOM 756 C CA . ASP A 1 97 ? -2.317 5.718 -0.592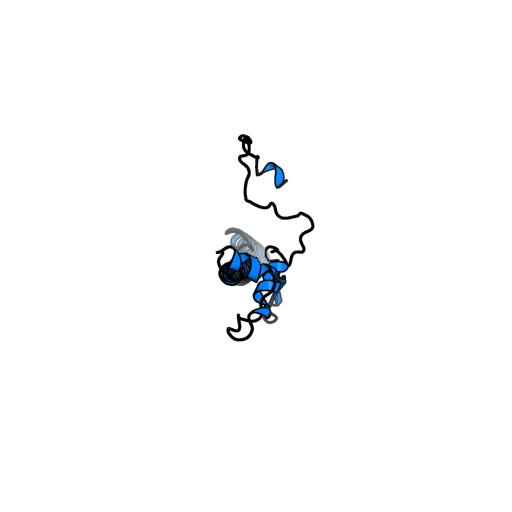 1.00 97.62 97 ASP A CA 1
ATOM 757 C C . ASP A 1 97 ? -1.091 4.803 -0.585 1.00 97.62 97 ASP A C 1
ATOM 759 O O . ASP A 1 97 ? -0.181 4.950 -1.410 1.00 97.62 97 ASP A O 1
ATOM 763 N N . THR A 1 98 ? -1.107 3.786 0.275 1.00 96.69 98 THR A N 1
ATOM 764 C CA . THR A 1 98 ? -0.083 2.737 0.324 1.00 96.69 98 THR A CA 1
ATOM 765 C C . THR A 1 98 ? 0.027 1.999 -1.015 1.00 96.69 98 THR A C 1
ATOM 767 O O . THR A 1 98 ? 1.132 1.803 -1.538 1.00 96.69 98 THR A O 1
ATOM 770 N N . LEU A 1 99 ? -1.109 1.627 -1.614 1.00 97.31 99 LEU A N 1
ATOM 771 C CA . LEU A 1 99 ? -1.158 0.997 -2.934 1.00 97.31 99 LEU A CA 1
ATOM 772 C C . LEU A 1 99 ? -0.722 1.961 -4.040 1.00 97.31 99 LEU A C 1
ATOM 774 O O . LEU A 1 99 ? 0.098 1.584 -4.879 1.00 97.31 99 LEU A O 1
ATOM 778 N N . ASN A 1 100 ? -1.211 3.203 -4.026 1.00 98.25 100 ASN A N 1
ATOM 779 C CA . ASN A 1 100 ? -0.841 4.227 -5.003 1.00 98.25 100 ASN A CA 1
ATOM 780 C C . ASN A 1 100 ? 0.672 4.448 -5.042 1.00 98.25 100 ASN A C 1
ATOM 782 O O . ASN A 1 100 ? 1.263 4.491 -6.124 1.00 98.25 100 ASN A O 1
ATOM 786 N N . LEU A 1 101 ? 1.318 4.526 -3.877 1.00 98.00 101 LEU A N 1
ATOM 787 C CA . LEU A 1 101 ? 2.765 4.662 -3.783 1.00 98.00 101 LEU A CA 1
ATOM 788 C C . LEU A 1 101 ? 3.481 3.431 -4.351 1.00 98.00 101 LEU A C 1
ATOM 790 O O . LEU A 1 101 ? 4.351 3.563 -5.216 1.00 98.00 101 LEU A O 1
ATOM 794 N N . ALA A 1 102 ? 3.112 2.231 -3.900 1.00 97.69 102 ALA A N 1
ATOM 795 C CA . ALA A 1 102 ? 3.785 0.998 -4.301 1.00 97.69 102 ALA A CA 1
ATOM 796 C C . ALA A 1 102 ? 3.635 0.708 -5.808 1.00 97.69 102 ALA A C 1
ATOM 798 O O . ALA A 1 102 ? 4.601 0.327 -6.476 1.00 97.69 102 ALA A O 1
ATOM 799 N N . ILE A 1 103 ? 2.445 0.950 -6.367 1.00 98.31 103 ILE A N 1
ATOM 800 C CA . ILE A 1 103 ? 2.173 0.863 -7.807 1.00 98.31 103 ILE A CA 1
ATOM 801 C C . ILE A 1 103 ? 2.923 1.968 -8.555 1.00 98.31 103 ILE A C 1
ATOM 803 O O . ILE A 1 103 ? 3.555 1.697 -9.578 1.00 98.31 103 ILE A O 1
ATOM 807 N N . GLY A 1 104 ? 2.910 3.197 -8.033 1.00 98.19 104 GLY A N 1
ATOM 808 C CA . GLY A 1 104 ? 3.606 4.345 -8.606 1.00 98.19 104 GLY A CA 1
ATOM 809 C C . GLY A 1 104 ? 5.101 4.092 -8.793 1.00 98.19 104 GLY A C 1
ATOM 810 O O . GLY A 1 104 ? 5.641 4.386 -9.859 1.00 98.19 104 GLY A O 1
ATOM 811 N N . VAL A 1 105 ? 5.760 3.456 -7.821 1.00 97.69 105 VAL A N 1
ATOM 812 C CA . VAL A 1 105 ? 7.174 3.052 -7.922 1.00 97.69 105 VAL A CA 1
ATOM 813 C C . VAL A 1 105 ? 7.405 2.108 -9.107 1.00 97.69 105 VAL A C 1
ATOM 815 O O . VAL A 1 105 ? 8.345 2.290 -9.887 1.00 97.69 105 VAL A O 1
ATOM 818 N N . VAL A 1 106 ? 6.549 1.099 -9.274 1.00 97.81 106 VAL A N 1
ATOM 819 C CA . VAL A 1 106 ? 6.649 0.139 -10.382 1.00 97.81 106 VAL A CA 1
ATOM 820 C C . VAL A 1 106 ? 6.391 0.826 -11.727 1.00 97.81 106 VAL A C 1
ATOM 822 O O . VAL A 1 106 ? 7.162 0.638 -12.671 1.00 97.81 106 VAL A O 1
ATOM 825 N N . ALA A 1 107 ? 5.366 1.677 -11.801 1.00 97.44 107 ALA A N 1
ATOM 826 C CA . ALA A 1 107 ? 5.014 2.431 -12.999 1.00 97.44 107 ALA A CA 1
ATOM 827 C C . ALA A 1 107 ? 6.136 3.389 -13.433 1.00 97.44 107 ALA A C 1
ATOM 829 O O . ALA A 1 107 ? 6.518 3.409 -14.604 1.00 97.44 107 ALA A O 1
ATOM 830 N N . GLN A 1 108 ? 6.725 4.135 -12.495 1.00 96.31 108 GLN A N 1
ATOM 831 C CA . GLN A 1 108 ? 7.848 5.036 -12.767 1.00 96.31 108 GLN A CA 1
ATOM 832 C C . GLN A 1 108 ? 9.060 4.279 -13.311 1.00 96.31 108 GLN A C 1
ATOM 834 O O . GLN A 1 108 ? 9.656 4.707 -14.298 1.00 96.31 108 GLN A O 1
ATOM 839 N N . ARG A 1 109 ? 9.408 3.132 -12.715 1.00 95.19 109 ARG A N 1
ATOM 840 C CA . ARG A 1 109 ? 10.521 2.289 -13.187 1.00 95.19 109 ARG A CA 1
ATOM 841 C C . ARG A 1 109 ? 10.263 1.738 -14.584 1.00 95.19 109 ARG A C 1
ATOM 843 O O . ARG A 1 109 ? 11.171 1.754 -15.416 1.00 95.19 109 ARG A O 1
ATOM 850 N N . TYR A 1 110 ? 9.034 1.301 -14.849 1.00 95.88 110 TYR A N 1
ATOM 851 C CA . TYR A 1 110 ? 8.618 0.850 -16.171 1.00 95.88 110 TYR A CA 1
ATOM 852 C C . TYR A 1 110 ? 8.773 1.959 -17.218 1.00 95.88 110 TYR A C 1
ATOM 854 O O . TYR A 1 110 ? 9.463 1.762 -18.220 1.00 95.88 110 TYR A O 1
ATOM 862 N N . VAL A 1 111 ? 8.217 3.147 -16.964 1.00 95.38 111 VAL A N 1
ATOM 863 C CA . VAL A 1 111 ? 8.324 4.291 -17.882 1.00 95.38 111 VAL A CA 1
ATOM 864 C C . VAL A 1 111 ? 9.779 4.715 -18.059 1.00 95.38 111 VAL A C 1
ATOM 866 O O . VAL A 1 111 ? 10.223 4.872 -19.191 1.00 95.38 111 VAL A O 1
ATOM 869 N N . ALA A 1 112 ? 10.553 4.839 -16.979 1.00 93.00 112 ALA A N 1
ATOM 870 C CA . ALA A 1 112 ? 11.963 5.212 -17.054 1.00 93.00 112 ALA A CA 1
ATOM 871 C C . ALA A 1 112 ? 12.751 4.255 -17.959 1.00 93.00 112 ALA A C 1
ATOM 873 O O . ALA A 1 112 ? 13.466 4.703 -18.854 1.00 93.00 112 ALA A O 1
ATOM 874 N N . LYS A 1 113 ? 12.552 2.941 -17.793 1.00 91.12 113 LYS A N 1
ATOM 875 C CA . LYS A 1 113 ? 13.193 1.923 -18.630 1.00 91.12 113 LYS A CA 1
ATOM 876 C C . LYS A 1 113 ? 12.747 2.015 -20.089 1.00 91.12 113 LYS A C 1
ATOM 878 O O . LYS A 1 113 ? 13.588 1.979 -20.980 1.00 91.12 113 LYS A O 1
ATOM 883 N N . ARG A 1 114 ? 11.445 2.172 -20.346 1.00 91.88 114 ARG A N 1
ATOM 884 C CA . ARG A 1 114 ? 10.884 2.314 -21.703 1.00 91.88 114 ARG A CA 1
ATOM 885 C C . ARG A 1 114 ? 11.367 3.575 -22.417 1.00 91.88 114 ARG A C 1
ATOM 887 O O . ARG A 1 114 ? 11.524 3.557 -23.632 1.00 91.88 114 ARG A O 1
ATOM 894 N N . MET A 1 115 ? 11.620 4.640 -21.663 1.00 91.00 115 MET A N 1
ATOM 895 C CA . MET A 1 115 ? 12.087 5.930 -22.170 1.00 91.00 115 MET A CA 1
ATOM 896 C C . MET A 1 115 ? 13.621 6.064 -22.159 1.00 91.00 115 MET A C 1
ATOM 898 O O . MET A 1 115 ? 14.135 7.135 -22.473 1.00 91.00 115 MET A O 1
ATOM 902 N N . GLY A 1 116 ? 14.366 5.016 -21.780 1.00 85.50 116 GLY A N 1
ATOM 903 C CA . GLY A 1 116 ? 15.835 5.042 -21.709 1.00 85.50 116 GLY A CA 1
ATOM 904 C C . GLY A 1 116 ? 16.405 5.984 -20.637 1.00 85.50 116 GLY A C 1
ATOM 905 O O . GLY A 1 116 ? 17.588 6.331 -20.668 1.00 85.50 116 GLY A O 1
ATOM 906 N N . VAL A 1 117 ? 15.585 6.416 -19.675 1.00 85.75 117 VAL A N 1
ATOM 907 C CA . VAL A 1 117 ? 16.000 7.303 -18.584 1.00 85.75 117 VAL A CA 1
ATOM 908 C C . VAL A 1 117 ? 16.889 6.515 -17.619 1.00 85.75 117 VAL A C 1
ATOM 910 O O . VAL A 1 117 ? 16.458 5.536 -17.015 1.00 85.75 117 VAL A O 1
ATOM 913 N N . GLY A 1 118 ? 18.145 6.943 -17.465 1.00 70.94 118 GLY A N 1
ATOM 914 C CA . GLY A 1 118 ? 19.115 6.329 -16.546 1.00 70.94 118 GLY A CA 1
ATOM 915 C C . GLY A 1 118 ? 20.014 5.240 -17.151 1.00 70.94 118 GLY A C 1
ATOM 916 O O . GLY A 1 118 ? 20.975 4.834 -16.502 1.00 70.94 118 GLY A O 1
ATOM 917 N N . GLU A 1 119 ? 19.798 4.805 -18.400 1.00 63.81 119 GLU A N 1
ATOM 918 C CA . GLU A 1 119 ? 20.663 3.799 -19.059 1.00 63.81 119 GLU A CA 1
ATOM 919 C C . GLU A 1 119 ? 22.020 4.364 -19.522 1.00 63.81 119 GLU A C 1
ATOM 921 O O . GLU A 1 119 ? 23.012 3.646 -19.721 1.00 63.81 119 GLU A O 1
ATOM 926 N N . GLY A 1 120 ? 22.120 5.686 -19.580 1.00 53.88 120 GLY A N 1
ATOM 927 C CA . GLY A 1 120 ? 23.365 6.399 -19.770 1.00 53.88 120 GLY A CA 1
ATOM 928 C C . GLY A 1 120 ? 23.124 7.886 -19.662 1.00 53.88 120 GLY A C 1
ATOM 929 O O . GLY A 1 120 ? 22.290 8.422 -20.384 1.00 53.88 120 GLY A O 1
ATOM 930 N N . GLY A 1 121 ? 23.861 8.561 -18.779 1.00 48.78 121 GLY A N 1
ATOM 931 C CA . GLY A 1 121 ? 23.891 10.021 -18.773 1.00 48.78 121 GLY A CA 1
ATOM 932 C C . GLY A 1 121 ? 24.197 10.569 -20.170 1.00 48.78 121 GLY A C 1
ATOM 933 O O . GLY A 1 121 ? 24.681 9.838 -21.038 1.00 48.78 121 GLY A O 1
ATOM 934 N N . ILE A 1 122 ? 23.971 11.869 -20.356 1.00 54.06 122 ILE A N 1
ATOM 935 C CA . ILE A 1 122 ? 24.158 12.675 -21.582 1.00 54.06 122 ILE A CA 1
ATOM 936 C C . ILE A 1 122 ? 25.454 12.358 -22.393 1.00 54.06 122 ILE A C 1
ATOM 938 O O . ILE A 1 122 ? 25.574 12.736 -23.555 1.00 54.06 122 ILE A O 1
ATOM 942 N N . GLY A 1 123 ? 26.426 11.630 -21.829 1.00 52.97 123 GLY A N 1
ATOM 943 C CA . GLY A 1 123 ? 27.652 11.165 -22.480 1.00 52.97 123 GLY A CA 1
ATOM 944 C C . GLY A 1 123 ? 27.696 9.735 -23.057 1.00 52.97 123 GLY A C 1
ATOM 945 O O . GLY A 1 123 ? 28.591 9.492 -23.860 1.00 52.97 123 GLY A O 1
ATOM 946 N N . LYS A 1 124 ? 26.805 8.779 -22.735 1.00 53.62 124 LYS A N 1
ATOM 947 C CA . LYS A 1 124 ? 26.921 7.412 -23.317 1.00 53.62 124 LYS A CA 1
ATOM 948 C C . LYS A 1 124 ? 26.518 7.351 -24.793 1.00 53.62 124 LYS A C 1
ATOM 950 O O . LYS A 1 124 ? 27.150 6.623 -25.552 1.00 53.62 124 LYS A O 1
ATOM 955 N N . GLY A 1 125 ? 25.547 8.168 -25.213 1.00 54.38 125 GLY A N 1
ATOM 956 C CA . GLY A 1 125 ? 25.240 8.363 -26.635 1.00 54.38 125 GLY A CA 1
ATOM 957 C C . GLY A 1 125 ? 26.449 8.908 -27.401 1.00 54.38 125 GLY A C 1
ATOM 958 O O . GLY A 1 125 ? 26.817 8.356 -28.430 1.00 54.38 125 GLY A O 1
ATOM 959 N N . LYS A 1 126 ? 27.156 9.895 -26.826 1.00 51.12 126 LYS A N 1
ATOM 960 C CA . LYS A 1 126 ? 28.419 10.416 -27.379 1.00 51.12 126 LYS A CA 1
ATOM 961 C C . LYS A 1 126 ? 29.549 9.383 -27.374 1.00 51.12 126 LYS A C 1
ATOM 963 O O . LYS A 1 126 ? 30.351 9.378 -28.294 1.00 51.12 126 LYS A O 1
ATOM 968 N N . ALA A 1 127 ? 29.633 8.514 -26.365 1.00 53.12 127 ALA A N 1
ATOM 969 C CA . ALA A 1 127 ? 30.653 7.465 -26.306 1.00 53.12 127 ALA A CA 1
ATOM 970 C C . ALA A 1 127 ? 30.433 6.381 -27.373 1.00 53.12 127 ALA A C 1
ATOM 972 O O . ALA A 1 127 ? 31.397 5.951 -27.998 1.00 53.12 127 ALA A O 1
ATOM 973 N N . ARG A 1 128 ? 29.177 5.985 -27.619 1.00 56.66 128 ARG A N 1
ATOM 974 C CA . ARG A 1 128 ? 28.823 5.050 -28.694 1.00 56.66 128 ARG A CA 1
ATOM 975 C C . ARG A 1 128 ? 29.044 5.668 -30.076 1.00 56.66 128 ARG A C 1
ATOM 977 O O . ARG A 1 128 ? 29.679 5.044 -30.911 1.00 56.66 128 ARG A O 1
ATOM 984 N N . GLN A 1 129 ? 28.629 6.920 -30.265 1.00 55.62 129 GLN A N 1
ATOM 985 C CA . GLN A 1 129 ? 28.840 7.657 -31.513 1.00 55.62 129 GLN A CA 1
ATOM 986 C C . GLN A 1 129 ? 30.336 7.862 -31.814 1.00 55.62 129 GLN A C 1
ATOM 988 O O . GLN A 1 129 ? 30.768 7.680 -32.944 1.00 55.62 129 GLN A O 1
ATOM 993 N N . ARG A 1 130 ? 31.155 8.143 -30.790 1.00 57.12 130 ARG A N 1
ATOM 994 C CA . ARG A 1 130 ? 32.616 8.254 -30.929 1.00 57.12 130 ARG A CA 1
ATOM 995 C C . ARG A 1 130 ? 33.287 6.916 -31.243 1.00 57.12 130 ARG A C 1
ATOM 997 O O . ARG A 1 130 ? 34.259 6.913 -31.984 1.00 57.12 130 ARG A O 1
ATOM 1004 N N . ALA A 1 131 ? 32.791 5.811 -30.680 1.00 57.94 131 ALA A N 1
ATOM 1005 C CA . ALA A 1 131 ? 33.285 4.469 -30.991 1.00 57.94 131 ALA A CA 1
ATOM 1006 C C . ALA A 1 131 ? 32.963 4.078 -32.447 1.00 57.94 131 ALA A C 1
ATOM 1008 O O . ALA A 1 131 ? 33.842 3.617 -33.169 1.00 57.94 131 ALA A O 1
ATOM 1009 N N . GLU A 1 132 ? 31.738 4.361 -32.899 1.00 60.47 132 GLU A N 1
ATOM 1010 C CA . GLU A 1 132 ? 31.294 4.134 -34.281 1.00 60.47 132 GLU A CA 1
ATOM 1011 C C . GLU A 1 132 ? 32.076 5.012 -35.288 1.00 60.47 132 GLU A C 1
ATOM 1013 O O . GLU A 1 132 ? 32.472 4.529 -36.346 1.00 60.47 132 GLU A O 1
ATOM 1018 N N . GLU A 1 133 ? 32.395 6.269 -34.945 1.00 60.00 133 GLU A N 1
ATOM 1019 C CA . GLU A 1 133 ? 33.266 7.143 -35.754 1.00 60.00 133 GLU A CA 1
ATOM 1020 C C . GLU A 1 133 ? 34.718 6.641 -35.830 1.00 60.00 133 GLU A C 1
ATOM 1022 O O . GLU A 1 133 ? 35.344 6.726 -36.889 1.00 60.00 133 GLU A O 1
ATOM 1027 N N . THR A 1 134 ? 35.273 6.107 -34.736 1.00 61.94 134 THR A N 1
ATOM 1028 C CA . THR A 1 134 ? 36.633 5.543 -34.745 1.00 61.94 134 THR A CA 1
ATOM 1029 C C . THR A 1 134 ? 36.733 4.246 -35.542 1.00 61.94 134 THR A C 1
ATOM 1031 O O . THR A 1 134 ? 37.732 4.050 -36.234 1.00 61.94 134 THR A O 1
ATOM 1034 N N . ASP A 1 135 ? 35.704 3.397 -35.500 1.00 57.94 135 ASP A N 1
ATOM 1035 C CA . ASP A 1 135 ? 35.669 2.156 -36.279 1.00 57.94 135 ASP A CA 1
ATOM 1036 C C . ASP A 1 135 ? 35.490 2.453 -37.781 1.00 57.94 135 ASP A C 1
ATOM 1038 O O . ASP A 1 135 ? 36.229 1.914 -38.607 1.00 57.94 135 ASP A O 1
ATOM 1042 N N . ALA A 1 136 ? 34.627 3.411 -38.143 1.00 58.34 136 ALA A N 1
ATOM 1043 C CA . ALA A 1 136 ? 34.463 3.865 -39.528 1.00 58.34 136 ALA A CA 1
ATOM 1044 C C . ALA A 1 136 ? 35.738 4.515 -40.107 1.00 58.34 136 ALA A C 1
ATOM 1046 O O . ALA A 1 136 ? 36.078 4.308 -41.275 1.00 58.34 136 ALA A O 1
ATOM 1047 N N . ALA A 1 137 ? 36.488 5.271 -39.296 1.00 58.47 137 ALA A N 1
ATOM 1048 C CA . ALA A 1 137 ? 37.775 5.839 -39.705 1.00 58.47 137 ALA A CA 1
ATOM 1049 C C . ALA A 1 137 ? 38.853 4.758 -39.929 1.00 58.47 137 ALA A C 1
ATOM 1051 O O . ALA A 1 137 ? 39.695 4.897 -40.819 1.00 58.47 137 ALA A O 1
ATOM 1052 N N . GLY A 1 138 ? 38.816 3.669 -39.152 1.00 58.75 138 GLY A N 1
ATOM 1053 C CA . GLY A 1 138 ? 39.710 2.521 -39.308 1.00 58.75 138 GLY A CA 1
ATOM 1054 C C . GLY A 1 138 ? 39.448 1.706 -40.579 1.00 58.75 138 GLY A C 1
ATOM 1055 O O . GLY A 1 138 ? 40.395 1.217 -41.198 1.00 58.75 138 GLY A O 1
ATOM 1056 N N . GLU A 1 139 ? 38.187 1.590 -40.999 1.00 55.59 139 GLU A N 1
ATOM 1057 C CA . GLU A 1 139 ? 37.803 0.917 -42.246 1.00 55.59 139 GLU A CA 1
ATOM 1058 C C . GLU A 1 139 ? 38.136 1.758 -43.488 1.00 55.59 139 GLU A C 1
ATOM 1060 O O . GLU A 1 139 ? 38.676 1.225 -44.460 1.00 55.59 139 GLU A O 1
ATOM 1065 N N . ALA A 1 140 ? 37.928 3.080 -43.439 1.00 57.31 140 ALA A N 1
ATOM 1066 C CA . ALA A 1 140 ? 38.292 3.995 -44.526 1.00 57.31 140 ALA A CA 1
ATOM 1067 C C . ALA A 1 140 ? 39.811 4.038 -44.798 1.00 57.31 140 ALA A C 1
ATOM 1069 O O . ALA A 1 140 ? 40.233 4.183 -45.944 1.00 57.31 140 ALA A O 1
ATOM 1070 N N . ALA A 1 141 ? 40.644 3.856 -43.766 1.00 54.88 141 ALA A N 1
ATOM 1071 C CA . ALA A 1 141 ? 42.102 3.827 -43.897 1.00 54.88 141 ALA A CA 1
ATOM 1072 C C . ALA A 1 141 ? 42.654 2.534 -44.536 1.00 54.88 141 ALA A C 1
ATOM 1074 O O . ALA A 1 141 ? 43.814 2.510 -44.939 1.00 54.88 141 ALA A O 1
ATOM 1075 N N . ARG A 1 142 ? 41.853 1.462 -44.635 1.00 57.12 142 ARG A N 1
ATOM 1076 C CA . ARG A 1 142 ? 42.244 0.186 -45.273 1.00 57.12 142 ARG A CA 1
ATOM 1077 C C . ARG A 1 142 ? 41.854 0.090 -46.752 1.00 57.12 142 ARG A C 1
ATOM 1079 O O . ARG A 1 142 ? 42.175 -0.908 -47.390 1.00 57.12 142 ARG A O 1
ATOM 1086 N N . ALA A 1 143 ? 41.142 1.088 -47.276 1.00 51.50 143 ALA A N 1
ATOM 1087 C CA . ALA A 1 143 ? 40.623 1.113 -48.644 1.00 51.50 143 ALA A CA 1
ATOM 1088 C C . ALA A 1 143 ? 41.500 1.908 -49.642 1.00 51.50 143 ALA A C 1
ATOM 1090 O O . ALA A 1 143 ? 41.069 2.133 -50.772 1.00 51.50 143 ALA A O 1
ATOM 1091 N N . ILE A 1 144 ? 42.707 2.324 -49.235 1.00 44.75 144 ILE A N 1
ATOM 1092 C CA . ILE A 1 144 ? 43.709 3.060 -50.034 1.00 44.75 144 ILE A CA 1
ATOM 1093 C C . ILE A 1 144 ? 45.014 2.280 -50.151 1.00 44.75 144 ILE A C 1
ATOM 1095 O O . ILE A 1 144 ? 45.402 1.632 -49.153 1.00 44.75 144 ILE A O 1
#

pLDDT: mean 79.05, std 17.8, range [44.72, 98.31]

Organism: Aureobasidium melanogenum (NCBI:txid46634)